Protein AF-A0A7S0D5L1-F1 (afdb_monomer_lite)

InterPro domains:
  IPR001173 Glycosyltransferase 2-like [PF00535] (38-100)
  IPR029044 Nucleotide-diphospho-sugar transferases [G3DSA:3.90.550.10] (20-102)
  IPR029044 Nucleotide-diphospho-sugar transferases [SSF53448] (35-102)

Secondary structure (DSSP, 8-state):
-----------SSSHHHHHHHHHHHHHHTTT----SEEEEEEESS-HHHHHHHHHHHHT--SS-GGGEEEEEEE-S-SSTHHHHHHHHHHHHHHTT-EEEETT----

Radius of gyration: 21.14 Å; chains: 1; bounding box: 62×20×45 Å

Organism: NCBI:txid1561963

Foldseek 3Di:
DDDDDDDDDDDDDPVVVVVVVVVVVVVVCVVDVAQLEEAEAEDAQCVVCLVVVLVVLLPDPPDQQLNYEYEYEDPPHPDCNVVVVVVCVVVSVVSNHHYHYVPDDPD

pLDDT: mean 78.58, std 23.85, range [32.75, 98.44]

Sequence (107 aa):
MADLRVCIASAGAISILLGACFRIVERHRRIYREPVVSVIIPAHNALPWIHQALESVLQQRGIDKSDIEVSIYNDLSSDATEAAIKDWIPKLRASGISVVTSGSSKD

Structure (mmCIF, N/CA/C/O backbone):
data_AF-A0A7S0D5L1-F1
#
_entry.id   AF-A0A7S0D5L1-F1
#
loop_
_atom_site.group_PDB
_atom_site.id
_atom_site.type_symbol
_atom_site.label_atom_id
_atom_site.label_alt_id
_atom_site.label_comp_id
_atom_site.label_asym_id
_atom_site.label_entity_id
_atom_site.label_seq_id
_atom_site.pdbx_PDB_ins_code
_atom_site.Cartn_x
_atom_site.Cartn_y
_atom_site.Cartn_z
_atom_site.occupancy
_atom_site.B_iso_or_equiv
_atom_site.auth_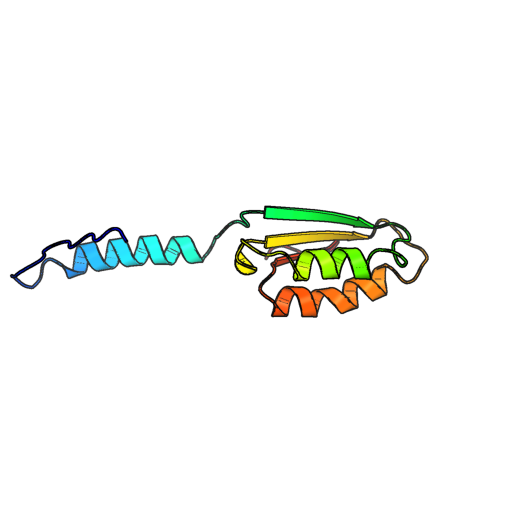seq_id
_atom_site.auth_comp_id
_atom_site.auth_asym_id
_atom_site.auth_atom_id
_atom_site.pdbx_PDB_model_num
ATOM 1 N N . MET A 1 1 ? -19.736 5.132 32.229 1.00 44.72 1 MET A N 1
ATOM 2 C CA . MET A 1 1 ? -20.789 5.414 33.223 1.00 44.72 1 MET A CA 1
ATOM 3 C C . MET A 1 1 ? -21.267 6.842 33.012 1.00 44.72 1 MET A C 1
ATOM 5 O O . MET A 1 1 ? -20.654 7.763 33.523 1.00 44.72 1 MET A O 1
ATOM 9 N N . ALA A 1 2 ? -22.292 7.014 32.184 1.00 34.59 2 ALA A N 1
ATOM 10 C CA . ALA A 1 2 ? -23.172 8.177 32.198 1.00 34.59 2 ALA A CA 1
ATOM 11 C C . ALA A 1 2 ? -24.504 7.689 31.627 1.00 34.59 2 ALA A C 1
ATOM 13 O O . ALA A 1 2 ? -24.632 7.377 30.447 1.00 34.59 2 ALA A O 1
ATOM 14 N N . ASP A 1 3 ? -25.407 7.475 32.567 1.00 49.00 3 ASP A N 1
ATOM 15 C CA . ASP A 1 3 ? -26.792 7.071 32.430 1.00 49.00 3 ASP A CA 1
ATOM 16 C C . ASP A 1 3 ? -27.560 8.230 31.772 1.00 49.00 3 ASP A C 1
ATOM 18 O O . ASP A 1 3 ? -27.506 9.356 32.267 1.00 49.00 3 ASP A O 1
ATOM 22 N N . LEU A 1 4 ? -28.248 7.985 30.654 1.00 32.75 4 LEU A N 1
ATOM 23 C CA . LEU A 1 4 ? -29.247 8.919 30.132 1.00 32.75 4 LEU A CA 1
ATOM 24 C C . LEU A 1 4 ? -30.548 8.160 29.883 1.00 32.75 4 LEU A C 1
ATOM 26 O O . LEU A 1 4 ? -30.928 7.830 28.761 1.00 32.75 4 LEU A O 1
ATOM 30 N N . ARG A 1 5 ? -31.229 7.867 30.991 1.00 40.50 5 ARG A N 1
ATOM 31 C CA . ARG A 1 5 ? -32.653 7.538 31.025 1.00 40.50 5 ARG A CA 1
ATOM 32 C C . ARG A 1 5 ? -33.449 8.680 30.397 1.00 40.50 5 ARG A C 1
ATOM 34 O O . ARG A 1 5 ? -33.719 9.686 31.045 1.00 40.50 5 ARG A O 1
ATOM 41 N N . VAL A 1 6 ? -33.864 8.500 29.148 1.00 38.25 6 VAL A N 1
ATOM 42 C CA . VAL A 1 6 ? -34.989 9.244 28.580 1.00 38.25 6 VAL A CA 1
ATOM 43 C C . VAL A 1 6 ? -36.251 8.445 28.892 1.00 38.25 6 VAL A C 1
ATOM 45 O O . VAL A 1 6 ? -36.511 7.391 28.317 1.00 38.25 6 VAL A O 1
ATOM 48 N N . CYS A 1 7 ? -37.007 8.942 29.869 1.00 36.31 7 CYS A N 1
ATOM 49 C CA . CYS A 1 7 ? -38.366 8.513 30.158 1.00 36.31 7 CYS A CA 1
ATOM 50 C C . CYS A 1 7 ? -39.255 8.782 28.940 1.00 36.31 7 CYS A C 1
ATOM 52 O O . CYS A 1 7 ? -39.445 9.940 28.576 1.00 36.31 7 CYS A O 1
ATOM 54 N N . ILE A 1 8 ? -39.860 7.748 28.356 1.00 41.56 8 ILE A N 1
ATOM 55 C CA . ILE A 1 8 ? -41.047 7.931 27.513 1.00 41.56 8 ILE A CA 1
ATOM 56 C C . ILE A 1 8 ? -42.060 6.849 27.877 1.00 41.56 8 ILE A C 1
ATOM 58 O O . ILE A 1 8 ? -42.041 5.733 27.361 1.00 41.56 8 ILE A O 1
ATOM 62 N N . ALA A 1 9 ? -42.919 7.184 28.835 1.00 34.44 9 ALA A N 1
ATOM 63 C CA . ALA A 1 9 ? -44.138 6.449 29.109 1.00 34.44 9 ALA A CA 1
ATOM 64 C C . ALA A 1 9 ? -45.281 7.030 28.260 1.00 34.44 9 ALA A C 1
ATOM 66 O O . ALA A 1 9 ? -45.500 8.238 28.252 1.00 34.44 9 ALA A O 1
ATOM 67 N N . SER A 1 10 ? -46.061 6.124 27.668 1.00 44.28 10 SER A N 1
ATOM 68 C CA . SER A 1 10 ? -47.470 6.255 27.262 1.00 44.28 10 SER A CA 1
ATOM 69 C C . SER A 1 10 ? -47.885 7.072 26.021 1.00 44.28 10 SER A C 1
ATOM 71 O O . SER A 1 10 ? -47.372 8.141 25.717 1.00 44.28 10 SER A O 1
ATOM 73 N N . ALA A 1 11 ? -48.934 6.513 25.400 1.00 39.09 11 ALA A N 1
ATOM 74 C CA . ALA A 1 11 ? -49.817 6.986 24.332 1.00 39.09 11 ALA A CA 1
ATOM 75 C C . ALA A 1 11 ? -49.314 6.795 22.889 1.00 39.09 11 ALA A C 1
ATOM 77 O O . ALA A 1 11 ? -48.448 7.492 22.367 1.00 39.09 11 ALA A O 1
ATOM 78 N N . GLY A 1 12 ? -49.902 5.778 22.255 1.00 49.56 12 GLY A N 1
ATOM 79 C CA . GLY A 1 12 ? -49.620 5.339 20.901 1.00 49.56 12 GLY A CA 1
ATOM 80 C C . GLY A 1 12 ? -49.989 6.350 19.814 1.00 49.56 12 GLY A C 1
ATOM 81 O O . GLY A 1 12 ? -50.725 7.307 20.022 1.00 49.56 12 GLY A O 1
ATOM 82 N N . ALA A 1 13 ? -49.463 6.054 18.626 1.00 45.25 13 ALA A N 1
ATOM 83 C CA . ALA A 1 13 ? -49.706 6.668 17.318 1.00 45.25 13 ALA A CA 1
ATOM 84 C C . ALA A 1 13 ? -48.862 7.890 16.890 1.00 45.25 13 ALA A C 1
ATOM 86 O O . ALA A 1 13 ? -48.664 8.037 15.688 1.00 45.25 13 ALA A O 1
ATOM 87 N N . ILE A 1 14 ? -48.248 8.688 17.778 1.00 41.47 14 ILE A N 1
ATOM 88 C CA . ILE A 1 14 ? -47.423 9.856 17.346 1.00 41.47 14 ILE A CA 1
ATOM 89 C C . ILE A 1 14 ? -45.900 9.578 17.351 1.00 41.47 14 ILE A C 1
ATOM 91 O O . ILE A 1 14 ? -45.103 10.365 16.851 1.00 41.47 14 ILE A O 1
ATOM 95 N N . SER A 1 15 ? -45.455 8.409 17.821 1.00 44.97 15 SER A N 1
ATOM 96 C CA . SER A 1 15 ? -44.017 8.070 17.878 1.00 44.97 15 SER A CA 1
ATOM 97 C C . SER A 1 15 ? -43.424 7.585 16.537 1.00 44.97 15 SER A C 1
ATOM 99 O O . SER A 1 15 ? -42.210 7.613 16.335 1.00 44.97 15 SER A O 1
ATOM 101 N N . ILE A 1 16 ? -44.258 7.185 15.570 1.00 49.84 16 ILE A N 1
ATOM 102 C CA . ILE A 1 16 ? -43.777 6.546 14.329 1.00 49.84 16 ILE A CA 1
ATOM 103 C C . ILE A 1 16 ? -43.251 7.578 13.312 1.00 49.84 16 ILE A C 1
ATOM 105 O O . ILE A 1 16 ? -42.289 7.294 12.601 1.00 49.84 16 ILE A O 1
ATOM 109 N N . LEU A 1 17 ? -43.804 8.798 13.278 1.00 49.19 17 LEU A N 1
ATOM 110 C CA . LEU A 1 17 ? -43.411 9.833 12.306 1.00 49.19 17 LEU A CA 1
ATOM 111 C C . LEU A 1 17 ? -42.090 10.542 12.661 1.00 49.19 17 LEU A C 1
ATOM 113 O O . LEU A 1 17 ? -41.288 10.800 11.763 1.00 49.19 17 LEU A O 1
ATOM 117 N N . LEU A 1 18 ? -41.788 10.760 13.948 1.00 49.59 18 LEU A N 1
ATOM 118 C CA . LEU A 1 18 ? -40.449 11.206 14.372 1.00 49.59 18 LEU A CA 1
ATOM 119 C C . LEU A 1 18 ? -39.427 10.061 14.377 1.00 49.59 18 LEU A C 1
ATOM 121 O O . LEU A 1 18 ? -38.269 10.284 14.031 1.00 49.59 18 LEU A O 1
ATOM 125 N N . GLY A 1 19 ? -39.844 8.833 14.704 1.00 47.09 19 GLY A N 1
ATOM 126 C CA . GLY A 1 19 ? -38.968 7.661 14.673 1.00 47.09 19 GLY A CA 1
ATOM 127 C C . GLY A 1 19 ? -38.505 7.299 13.262 1.00 47.09 19 GLY A C 1
ATOM 128 O O . GLY A 1 19 ? -37.353 6.915 13.082 1.00 47.09 19 GLY A O 1
ATOM 129 N N . ALA A 1 20 ? -39.361 7.459 12.247 1.00 50.66 20 ALA A N 1
ATOM 130 C CA . ALA A 1 20 ? -38.985 7.265 10.850 1.00 50.66 20 ALA A CA 1
ATOM 131 C C . ALA A 1 20 ? -38.047 8.371 10.351 1.00 50.66 20 ALA A C 1
ATOM 133 O O . ALA A 1 20 ? -37.042 8.052 9.730 1.00 50.66 20 ALA A O 1
ATOM 134 N N . CYS A 1 21 ? -38.310 9.643 10.669 1.00 46.12 21 CYS A N 1
ATOM 135 C CA . CYS A 1 21 ? -37.433 10.750 10.273 1.00 46.12 21 CYS A CA 1
ATOM 136 C C . CYS A 1 21 ? -36.049 10.657 10.949 1.00 46.12 21 CYS A C 1
ATOM 138 O O . CYS A 1 21 ? -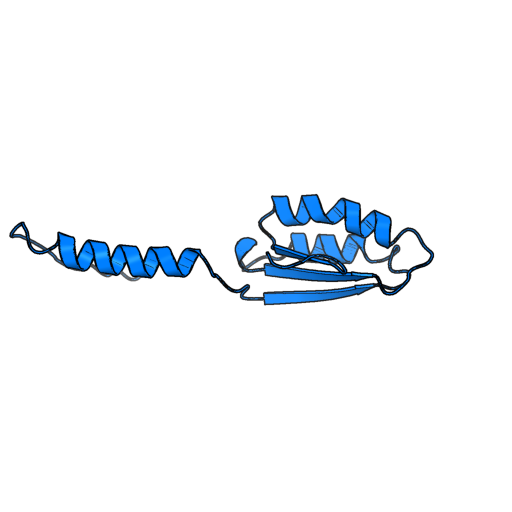35.027 10.748 10.273 1.00 46.12 21 CYS A O 1
ATOM 140 N N . PHE A 1 22 ? -35.996 10.343 12.251 1.00 50.44 22 PHE A N 1
ATOM 141 C CA . PHE A 1 22 ? -34.740 10.101 12.972 1.00 50.44 22 PHE A CA 1
ATOM 142 C C . PHE A 1 22 ? -33.985 8.879 12.420 1.00 50.44 22 PHE A C 1
ATOM 144 O O . PHE A 1 22 ? -32.796 8.968 12.115 1.00 50.44 22 PHE A O 1
ATOM 151 N N . ARG A 1 23 ? -34.692 7.768 12.157 1.00 50.47 23 ARG A N 1
ATOM 152 C CA . ARG A 1 23 ? -34.110 6.582 11.500 1.00 50.47 23 ARG A CA 1
ATOM 153 C C . ARG A 1 23 ? -33.652 6.853 10.070 1.00 50.47 23 ARG A C 1
ATOM 155 O O . ARG A 1 23 ? -32.724 6.192 9.624 1.00 50.47 23 ARG A O 1
ATOM 162 N N . ILE A 1 24 ? -34.278 7.768 9.332 1.00 51.69 24 ILE A N 1
ATOM 163 C CA . ILE A 1 24 ? -33.875 8.140 7.967 1.00 51.69 24 ILE A CA 1
ATOM 164 C C . ILE A 1 24 ? -32.602 8.997 7.999 1.00 51.69 24 ILE A C 1
ATOM 166 O O . ILE A 1 24 ? -31.698 8.757 7.200 1.00 51.69 24 ILE A O 1
ATOM 170 N N . VAL A 1 25 ? -32.470 9.917 8.960 1.00 52.09 25 VAL A N 1
ATOM 171 C CA . VAL A 1 25 ? -31.262 10.746 9.121 1.00 52.09 25 VAL A CA 1
ATOM 172 C C . VAL A 1 25 ? -30.059 9.919 9.614 1.00 52.09 25 VAL A C 1
ATOM 174 O O . VAL A 1 25 ? -28.965 10.057 9.068 1.00 52.09 25 VAL A O 1
ATOM 177 N N . GLU A 1 26 ? -30.239 8.978 10.550 1.00 48.50 26 GLU A N 1
ATOM 178 C CA . GLU A 1 26 ? -29.178 8.026 10.942 1.00 48.50 26 GLU A CA 1
ATOM 179 C C . GLU A 1 26 ? -28.817 7.036 9.823 1.00 48.50 26 GLU A C 1
ATOM 181 O O . GLU A 1 26 ? -27.653 6.656 9.671 1.00 48.50 26 GLU A O 1
ATOM 186 N N . ARG A 1 27 ? -29.791 6.641 8.992 1.00 46.72 27 ARG A N 1
ATOM 187 C CA . ARG A 1 27 ? -29.562 5.763 7.835 1.00 46.72 27 ARG A CA 1
ATOM 188 C C . ARG A 1 27 ? -28.795 6.468 6.715 1.00 46.72 27 ARG A C 1
ATOM 190 O O . ARG A 1 27 ? -28.003 5.805 6.056 1.00 46.72 27 ARG A O 1
ATOM 197 N N . HIS A 1 28 ? -28.945 7.784 6.549 1.00 45.38 28 HIS A N 1
ATOM 198 C CA . HIS A 1 28 ? -28.162 8.571 5.586 1.00 45.38 28 HIS A CA 1
ATOM 199 C C . HIS A 1 28 ? -26.729 8.864 6.046 1.00 45.38 28 HIS A C 1
ATOM 201 O O . HIS A 1 28 ? -25.828 8.919 5.210 1.00 45.38 28 HIS A O 1
ATOM 207 N N . ARG A 1 29 ? -26.471 8.951 7.358 1.00 48.41 29 ARG A N 1
ATOM 208 C CA . ARG A 1 29 ? -25.101 9.087 7.890 1.00 48.41 29 ARG A CA 1
ATOM 209 C C . ARG A 1 29 ? -24.225 7.841 7.686 1.00 48.41 29 ARG A C 1
ATOM 211 O O . ARG A 1 29 ? -23.015 7.917 7.858 1.00 48.41 29 ARG A O 1
ATOM 218 N N . ARG A 1 30 ? -24.823 6.704 7.309 1.00 47.53 30 ARG A N 1
ATOM 219 C CA . ARG A 1 30 ? -24.119 5.454 6.976 1.00 47.53 30 ARG A CA 1
ATOM 220 C C . ARG A 1 30 ? -23.663 5.344 5.518 1.0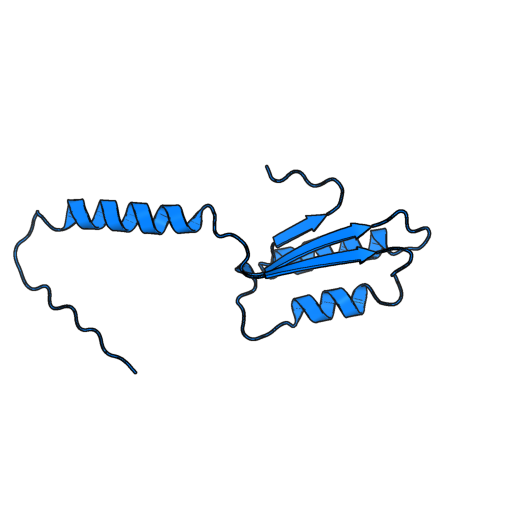0 47.53 30 ARG A C 1
ATOM 222 O O . ARG A 1 30 ? -22.862 4.463 5.240 1.00 47.53 30 ARG A O 1
ATOM 229 N N . ILE A 1 31 ? -24.168 6.179 4.604 1.00 55.84 31 ILE A N 1
ATOM 230 C CA . ILE A 1 31 ? -23.923 6.015 3.154 1.00 55.84 31 ILE A CA 1
ATOM 231 C C . ILE A 1 31 ? -22.737 6.870 2.671 1.00 55.84 31 ILE A C 1
ATOM 233 O O . ILE A 1 31 ? -22.084 6.510 1.702 1.00 55.84 31 ILE A O 1
ATOM 237 N N . TYR A 1 32 ? -22.385 7.933 3.400 1.00 58.47 32 TYR A N 1
ATOM 238 C CA . TYR A 1 32 ? -21.166 8.720 3.180 1.00 58.47 32 TYR A CA 1
ATOM 239 C C . TYR A 1 32 ? -20.478 8.973 4.520 1.00 58.47 32 TYR A C 1
ATOM 241 O O . TYR A 1 32 ? -20.523 10.078 5.062 1.00 58.47 32 TYR A O 1
ATOM 249 N N . ARG A 1 33 ? -19.902 7.926 5.117 1.00 71.75 33 ARG A N 1
ATOM 250 C CA . ARG A 1 33 ? -18.993 8.127 6.246 1.00 71.75 33 ARG A CA 1
ATOM 251 C C . ARG A 1 33 ? -17.620 8.422 5.654 1.00 71.75 33 ARG A C 1
ATOM 253 O O . ARG A 1 33 ? -16.959 7.515 5.159 1.00 71.75 33 ARG A O 1
ATOM 260 N N . GLU A 1 34 ? -17.252 9.700 5.616 1.00 82.69 34 GLU A N 1
ATOM 261 C CA . GLU A 1 34 ? -15.895 10.096 5.240 1.00 82.69 34 GLU A CA 1
ATOM 262 C C . GLU A 1 34 ? -14.888 9.442 6.195 1.00 82.69 34 GLU A C 1
ATOM 264 O O . GLU A 1 34 ? -15.179 9.328 7.394 1.00 82.69 34 GLU A O 1
ATOM 269 N N . PRO A 1 35 ? -13.724 8.999 5.688 1.00 89.25 35 PRO A N 1
ATOM 270 C CA . PRO A 1 35 ? -12.682 8.479 6.552 1.00 89.25 35 PRO A CA 1
ATOM 271 C C . PRO A 1 35 ? -12.261 9.575 7.530 1.00 89.25 35 PRO A C 1
ATOM 273 O O . PRO A 1 3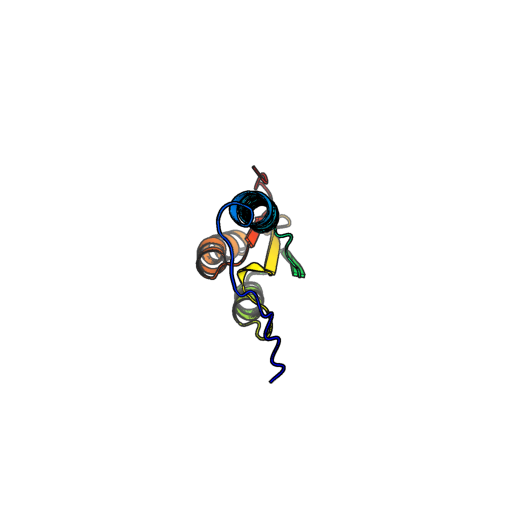5 ? -12.030 10.720 7.145 1.00 89.25 35 PRO A O 1
ATOM 276 N N . VAL A 1 36 ? -12.140 9.218 8.805 1.00 95.19 36 VAL A N 1
ATOM 277 C CA . VAL A 1 36 ? -11.645 10.141 9.834 1.00 95.19 36 VAL A CA 1
ATOM 278 C C . VAL A 1 36 ? -10.157 10.413 9.611 1.00 95.19 36 VAL A C 1
ATOM 280 O O . VAL A 1 36 ? -9.675 11.510 9.888 1.00 95.19 36 VAL A O 1
ATOM 283 N N . VAL A 1 37 ? -9.430 9.417 9.097 1.00 95.94 37 VAL A N 1
ATOM 284 C CA . VAL A 1 37 ? -8.002 9.506 8.787 1.00 95.94 37 VAL A CA 1
ATOM 285 C C . VAL A 1 37 ? -7.743 8.944 7.392 1.00 95.94 37 VAL A C 1
ATOM 287 O O . VAL A 1 37 ? -8.142 7.821 7.090 1.00 95.94 37 VAL A O 1
ATOM 290 N N . SER A 1 38 ? -7.017 9.697 6.562 1.00 96.00 38 SER A N 1
ATOM 291 C CA . SER A 1 38 ? -6.476 9.206 5.290 1.00 96.00 38 SER A CA 1
ATOM 292 C C . SER A 1 38 ? -4.950 9.142 5.364 1.00 96.00 38 SER A C 1
ATOM 294 O O . SER A 1 38 ? -4.294 10.109 5.756 1.00 96.00 38 SER A O 1
ATOM 296 N N . VAL A 1 39 ? -4.384 7.985 5.021 1.00 97.19 39 VAL A N 1
ATOM 297 C CA . VAL A 1 39 ? -2.940 7.730 4.969 1.00 97.19 39 VAL A CA 1
ATOM 298 C C . VAL A 1 39 ? -2.511 7.707 3.509 1.00 97.19 39 VAL A C 1
ATOM 300 O O . VAL A 1 39 ? -2.920 6.829 2.751 1.00 97.19 39 VAL A O 1
ATOM 303 N N . ILE A 1 40 ? -1.671 8.659 3.109 1.00 96.88 40 ILE A N 1
ATOM 304 C CA . ILE A 1 40 ? -1.166 8.758 1.736 1.00 96.88 40 ILE A CA 1
ATOM 305 C C . ILE A 1 40 ? 0.228 8.132 1.672 1.00 96.88 40 ILE A C 1
ATOM 307 O O . ILE A 1 40 ? 1.122 8.528 2.417 1.00 96.88 40 ILE A O 1
ATOM 311 N N . ILE A 1 41 ? 0.413 7.162 0.775 1.00 96.88 41 ILE A N 1
ATOM 312 C CA . ILE A 1 41 ? 1.663 6.419 0.586 1.00 96.88 41 ILE A CA 1
ATOM 313 C C . ILE A 1 41 ? 2.133 6.597 -0.866 1.00 96.88 41 ILE A C 1
ATOM 315 O O . ILE A 1 41 ? 1.711 5.839 -1.744 1.00 96.88 41 ILE A O 1
ATOM 319 N N . PRO A 1 42 ? 2.993 7.590 -1.150 1.00 96.38 42 PRO A N 1
ATOM 320 C CA . PRO A 1 42 ? 3.742 7.627 -2.400 1.00 96.38 42 PRO A CA 1
ATOM 321 C C . PRO A 1 42 ? 4.836 6.551 -2.368 1.00 96.38 42 PRO A C 1
ATOM 323 O O . PRO A 1 42 ? 5.531 6.395 -1.362 1.00 96.38 42 PRO A O 1
ATOM 326 N N . ALA A 1 43 ? 4.993 5.798 -3.454 1.00 96.25 43 ALA A N 1
ATOM 327 C CA . ALA A 1 43 ? 5.936 4.688 -3.520 1.00 96.25 43 ALA A CA 1
ATOM 328 C C . ALA A 1 43 ? 6.713 4.690 -4.843 1.00 96.25 43 ALA A C 1
ATOM 330 O O . ALA A 1 43 ? 6.121 4.520 -5.903 1.00 96.25 43 ALA A O 1
ATOM 331 N N . HIS A 1 44 ? 8.038 4.821 -4.764 1.00 96.81 44 HIS A N 1
ATOM 332 C CA . HIS A 1 44 ? 8.971 4.586 -5.868 1.00 96.81 44 HIS A CA 1
ATOM 333 C C . HIS A 1 44 ? 10.070 3.646 -5.372 1.00 96.81 44 HIS A C 1
ATOM 335 O O . HIS A 1 44 ? 10.781 3.989 -4.428 1.00 96.81 44 HIS A O 1
ATOM 341 N N . ASN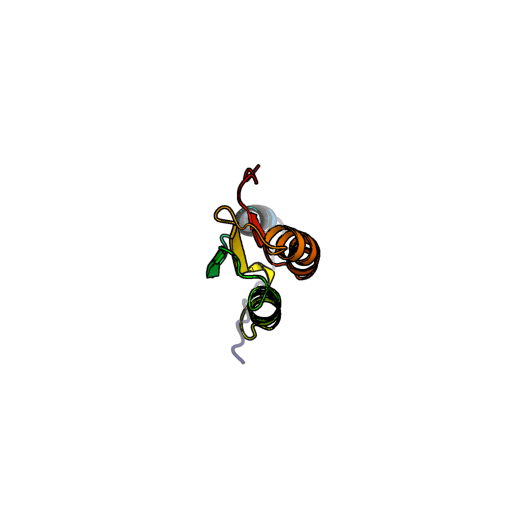 A 1 45 ? 10.204 2.470 -5.985 1.00 97.94 45 ASN A N 1
ATOM 342 C CA . ASN A 1 45 ? 11.131 1.409 -5.574 1.00 97.94 45 ASN A CA 1
ATOM 343 C C . ASN A 1 45 ? 11.104 1.134 -4.060 1.00 97.94 45 ASN A C 1
ATOM 345 O O . ASN A 1 45 ? 12.127 1.077 -3.374 1.00 97.94 45 ASN A O 1
ATOM 349 N N . ALA A 1 46 ? 9.888 1.044 -3.522 1.00 97.75 46 ALA A N 1
ATOM 350 C CA . ALA A 1 46 ? 9.622 0.961 -2.096 1.00 97.75 46 ALA A CA 1
ATOM 351 C C . ALA A 1 46 ? 9.554 -0.479 -1.570 1.00 97.75 46 ALA A C 1
ATOM 353 O O . ALA A 1 46 ? 9.185 -0.676 -0.411 1.00 97.75 46 ALA A O 1
ATOM 354 N N . LEU A 1 47 ? 9.901 -1.487 -2.376 1.00 98.12 47 LEU A N 1
ATOM 355 C CA . LEU A 1 47 ? 9.806 -2.900 -2.011 1.00 98.12 47 LEU A CA 1
ATOM 356 C C . LEU A 1 47 ? 10.406 -3.237 -0.626 1.00 98.12 47 LEU A C 1
ATOM 358 O O . LEU A 1 47 ? 9.754 -3.979 0.114 1.00 98.12 47 LEU A O 1
ATOM 362 N N . PRO A 1 48 ? 11.561 -2.671 -0.202 1.00 98.12 48 PRO A N 1
ATOM 363 C CA . PRO A 1 48 ? 12.125 -2.952 1.121 1.00 98.12 48 PRO A CA 1
ATOM 364 C C . PRO A 1 48 ? 11.252 -2.492 2.298 1.00 98.12 48 PRO A C 1
ATOM 366 O O . PRO A 1 48 ? 11.375 -3.030 3.395 1.00 98.12 48 PRO A O 1
ATOM 369 N N . TRP A 1 49 ? 10.377 -1.503 2.090 1.00 97.94 49 TRP A N 1
ATOM 370 C CA . TRP A 1 49 ? 9.612 -0.855 3.162 1.00 97.94 49 TRP A CA 1
ATOM 371 C C . TRP A 1 49 ? 8.106 -1.048 3.039 1.00 97.94 49 TRP A C 1
ATOM 373 O O . TRP A 1 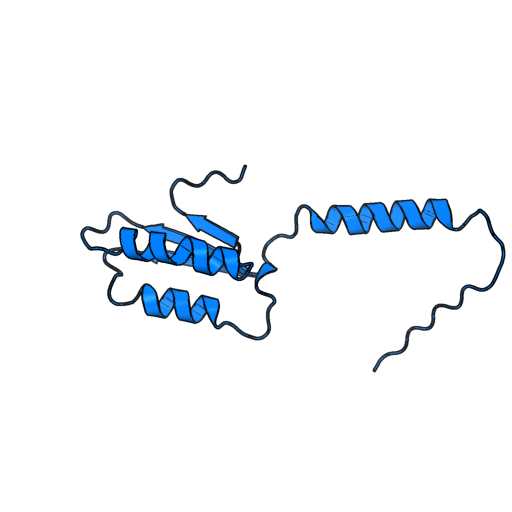49 ? 7.406 -0.995 4.048 1.00 97.94 49 TRP A O 1
ATOM 383 N N . ILE A 1 50 ? 7.589 -1.288 1.831 1.00 98.00 50 ILE A N 1
ATOM 384 C CA . ILE A 1 50 ? 6.149 -1.259 1.558 1.00 98.00 50 ILE A CA 1
ATOM 385 C C . ILE A 1 50 ? 5.384 -2.298 2.386 1.00 98.00 50 ILE A C 1
ATOM 387 O O . ILE A 1 50 ? 4.315 -1.998 2.910 1.00 98.00 50 ILE A O 1
ATOM 391 N N . HIS A 1 51 ? 5.962 -3.482 2.606 1.00 98.31 51 HIS A N 1
ATOM 392 C CA . HIS A 1 51 ? 5.362 -4.503 3.468 1.00 98.31 51 HIS A CA 1
ATOM 393 C C . HIS A 1 51 ? 5.245 -4.034 4.921 1.00 98.31 51 HIS A C 1
ATOM 395 O O . HIS A 1 51 ? 4.176 -4.142 5.515 1.00 98.31 51 HIS A O 1
ATOM 401 N N . GLN A 1 52 ? 6.319 -3.476 5.484 1.00 98.44 52 GLN A N 1
ATOM 402 C CA . GLN A 1 52 ? 6.321 -2.979 6.860 1.00 98.44 52 GLN A CA 1
ATOM 403 C C . GLN A 1 52 ? 5.395 -1.768 7.024 1.00 98.44 52 GLN A C 1
ATOM 405 O O . GLN A 1 52 ? 4.702 -1.651 8.034 1.00 98.44 52 GLN A O 1
ATOM 410 N N . ALA A 1 53 ? 5.364 -0.875 6.034 1.00 98.06 53 ALA A N 1
ATOM 411 C CA . ALA A 1 53 ? 4.503 0.300 6.045 1.00 98.06 53 ALA A CA 1
ATOM 412 C C . ALA A 1 53 ? 3.018 -0.095 6.053 1.00 98.06 53 ALA A C 1
ATOM 414 O O . ALA A 1 53 ? 2.257 0.387 6.891 1.00 98.06 53 ALA A O 1
ATOM 415 N N . LEU A 1 54 ? 2.609 -1.011 5.171 1.00 98.12 54 LEU A N 1
ATOM 416 C CA . LEU A 1 54 ? 1.217 -1.458 5.078 1.00 98.12 54 LEU A CA 1
ATOM 417 C C . LEU A 1 54 ? 0.800 -2.317 6.279 1.00 98.12 54 LEU A C 1
ATOM 419 O O . LEU A 1 54 ? -0.309 -2.147 6.785 1.00 98.12 54 LEU A O 1
ATOM 423 N N . GLU A 1 55 ? 1.698 -3.156 6.803 1.00 98.38 55 GLU A N 1
ATOM 424 C CA . GLU A 1 55 ? 1.465 -3.884 8.056 1.00 98.38 55 GLU A CA 1
ATOM 425 C C . GLU A 1 55 ? 1.276 -2.914 9.234 1.00 98.38 55 GLU A C 1
ATOM 427 O O . GLU A 1 55 ? 0.357 -3.078 10.034 1.00 98.38 55 GLU A O 1
ATOM 432 N N . SER A 1 56 ? 2.078 -1.847 9.314 1.00 97.81 56 SER A N 1
ATOM 433 C CA . SER A 1 56 ? 1.924 -0.812 10.345 1.00 97.81 56 SER A CA 1
ATOM 434 C C . SER A 1 56 ? 0.542 -0.152 10.291 1.00 97.81 56 SER A C 1
ATOM 436 O O . SER A 1 56 ? -0.099 0.039 11.329 1.00 97.81 56 SER A O 1
ATOM 438 N N . VAL A 1 57 ? 0.027 0.141 9.092 1.00 97.25 57 VAL A N 1
ATOM 439 C CA . VAL A 1 57 ? -1.335 0.675 8.922 1.00 97.25 57 VAL A CA 1
ATOM 440 C C . VAL A 1 57 ? -2.395 -0.345 9.362 1.00 97.25 57 VAL A C 1
ATOM 442 O O . VAL A 1 57 ? -3.332 -0.020 10.105 1.00 97.25 57 VAL A O 1
ATOM 445 N N . LEU A 1 58 ? -2.226 -1.611 8.979 1.00 97.25 58 LEU A N 1
ATOM 446 C CA . LEU A 1 58 ? -3.121 -2.692 9.384 1.00 97.25 58 LEU A CA 1
ATOM 447 C C . LEU A 1 58 ? -3.134 -2.898 10.908 1.00 97.25 58 LEU A C 1
ATOM 449 O O . LEU A 1 58 ? -4.177 -3.217 11.477 1.00 97.25 58 LEU A O 1
ATOM 453 N N . GLN A 1 59 ? -2.030 -2.631 11.601 1.00 97.19 59 GLN A N 1
ATOM 454 C CA . GLN A 1 59 ? -1.905 -2.802 13.051 1.00 97.19 59 GLN A CA 1
ATOM 455 C C . GLN A 1 59 ? -2.307 -1.575 13.889 1.00 97.19 59 GLN A C 1
ATOM 457 O O . GLN A 1 59 ? -2.253 -1.643 15.119 1.00 97.19 59 GLN A O 1
ATOM 462 N N . GLN A 1 60 ? -2.748 -0.470 13.270 1.00 96.25 60 GLN A N 1
ATOM 463 C CA . GLN A 1 60 ? -3.192 0.723 14.011 1.00 96.25 60 GLN A CA 1
ATOM 464 C C . GLN A 1 60 ? -4.289 0.393 15.034 1.00 96.25 60 GLN A C 1
ATOM 466 O O . GLN A 1 60 ? -5.240 -0.331 14.720 1.00 96.25 60 GLN A O 1
ATOM 471 N N . ARG A 1 61 ? -4.158 0.948 16.245 1.00 94.19 61 ARG A N 1
ATOM 472 C CA . ARG A 1 61 ? -5.071 0.762 17.387 1.00 94.19 61 ARG A CA 1
ATOM 473 C C . ARG A 1 61 ? -5.714 2.095 17.779 1.00 94.19 61 ARG A C 1
ATOM 475 O O . ARG A 1 61 ? -5.139 3.147 17.531 1.00 94.19 61 ARG A O 1
ATOM 482 N N . GLY A 1 62 ? -6.875 2.044 18.435 1.00 92.62 62 GLY A N 1
ATOM 483 C CA . GLY A 1 62 ? -7.570 3.240 18.942 1.00 92.62 62 GLY A CA 1
ATOM 484 C C . GLY A 1 62 ? -8.462 3.957 17.921 1.00 92.62 62 GLY A C 1
ATOM 485 O O . GLY A 1 62 ? -9.051 4.981 18.248 1.00 92.62 62 GLY A O 1
ATOM 486 N N . ILE A 1 63 ? -8.590 3.403 16.716 1.00 92.44 63 ILE A N 1
ATOM 487 C CA . ILE A 1 63 ? -9.485 3.853 15.649 1.00 92.44 63 ILE A CA 1
ATOM 488 C C . ILE A 1 63 ? -10.101 2.618 14.977 1.00 92.44 63 ILE A C 1
ATOM 490 O O . ILE A 1 63 ? -9.444 1.577 14.870 1.00 92.44 63 ILE A O 1
ATOM 494 N N . ASP A 1 64 ? -11.367 2.710 14.573 1.00 94.69 64 ASP A N 1
ATOM 495 C CA . ASP A 1 64 ? -12.030 1.657 13.802 1.00 94.69 64 ASP A CA 1
ATOM 496 C C . ASP A 1 64 ? -11.416 1.587 12.396 1.00 94.69 64 ASP A C 1
ATOM 498 O O . ASP A 1 64 ? -11.105 2.612 11.791 1.00 94.69 64 ASP A O 1
ATOM 502 N N . LYS A 1 65 ? -11.232 0.383 11.850 1.00 94.69 65 LYS A N 1
ATOM 503 C CA . LYS A 1 65 ? -10.660 0.210 10.506 1.00 94.69 65 LYS A CA 1
ATOM 504 C C . LYS A 1 65 ? -11.518 0.844 9.417 1.00 94.69 65 LYS A C 1
ATOM 506 O O . LYS A 1 65 ? -10.963 1.350 8.448 1.00 94.69 65 LYS A O 1
ATOM 511 N N . SER A 1 66 ? -12.833 0.881 9.624 1.00 92.81 66 SER A N 1
ATOM 512 C CA . SER A 1 66 ? -13.781 1.556 8.730 1.00 92.81 66 SER A CA 1
ATOM 513 C C . SER A 1 66 ? -13.616 3.077 8.675 1.00 92.81 66 SER A C 1
ATOM 515 O O . SER A 1 66 ? -14.098 3.702 7.735 1.00 92.81 66 SER A O 1
ATOM 517 N N . ASP A 1 67 ? -12.912 3.668 9.644 1.00 95.06 67 ASP A N 1
ATOM 518 C CA . ASP A 1 67 ? -12.628 5.102 9.704 1.00 95.06 67 ASP A CA 1
ATOM 519 C C . ASP A 1 67 ? -11.257 5.459 9.083 1.00 95.06 67 ASP A C 1
ATOM 521 O O . ASP A 1 67 ? -10.862 6.629 9.102 1.00 95.06 67 ASP A O 1
ATOM 525 N N . ILE A 1 68 ? -10.537 4.476 8.518 1.00 96.19 68 ILE A N 1
ATOM 526 C CA . ILE A 1 68 ? -9.241 4.655 7.848 1.00 96.19 68 ILE A CA 1
ATOM 527 C C . ILE A 1 68 ? -9.391 4.482 6.330 1.00 96.19 68 ILE A C 1
ATOM 529 O O . ILE A 1 68 ? -9.912 3.477 5.841 1.00 96.19 68 ILE A O 1
ATOM 533 N N . GLU A 1 69 ? -8.836 5.429 5.577 1.00 96.81 69 GLU A N 1
ATOM 534 C CA . GLU A 1 69 ? -8.551 5.295 4.147 1.00 96.81 69 GLU A CA 1
ATOM 535 C C . GLU A 1 69 ? -7.036 5.229 3.916 1.00 96.81 69 GLU A C 1
ATOM 537 O O . GLU A 1 69 ? -6.264 5.938 4.560 1.00 96.81 69 GLU A O 1
ATOM 542 N N . VAL A 1 70 ? -6.596 4.388 2.983 1.00 97.56 70 VAL A N 1
ATOM 543 C CA . VAL A 1 70 ? -5.205 4.320 2.530 1.00 97.56 70 VAL A CA 1
ATOM 544 C C . VAL A 1 70 ? -5.161 4.613 1.041 1.00 97.56 70 VAL A C 1
ATOM 546 O O . VAL A 1 70 ? -5.727 3.875 0.236 1.00 97.56 70 VAL A O 1
ATOM 549 N N . SER A 1 71 ? -4.463 5.681 0.675 1.00 96.50 71 SER A N 1
ATOM 550 C CA . SER A 1 71 ? -4.256 6.094 -0.709 1.00 96.50 71 SER A CA 1
ATOM 551 C C . SER A 1 71 ? -2.819 5.790 -1.130 1.00 96.50 71 SER A C 1
ATOM 553 O O . SER A 1 71 ? -1.894 6.468 -0.688 1.00 96.50 71 SER A O 1
ATOM 555 N N . ILE A 1 72 ? -2.618 4.766 -1.964 1.00 96.88 72 ILE A N 1
ATOM 556 C CA . ILE A 1 72 ? -1.289 4.289 -2.378 1.00 96.88 72 ILE A CA 1
ATOM 557 C C . ILE A 1 72 ? -1.041 4.653 -3.840 1.00 96.88 72 ILE A C 1
ATOM 559 O O . ILE A 1 72 ? -1.768 4.209 -4.729 1.00 96.88 72 ILE A O 1
ATOM 563 N N . TYR A 1 73 ? 0.020 5.408 -4.104 1.00 95.81 73 TYR A N 1
ATOM 564 C CA . TYR A 1 73 ? 0.377 5.840 -5.454 1.00 95.81 73 TYR A CA 1
ATOM 565 C C . TYR A 1 73 ? 1.765 5.315 -5.817 1.00 95.81 73 TYR A C 1
ATOM 567 O O . TYR A 1 73 ? 2.768 5.774 -5.274 1.00 95.81 73 TYR A O 1
ATOM 575 N N . ASN A 1 74 ? 1.811 4.339 -6.730 1.00 95.06 74 ASN A N 1
ATOM 576 C CA . ASN A 1 74 ? 3.062 3.862 -7.317 1.00 95.06 74 ASN A CA 1
ATOM 577 C C . ASN A 1 74 ? 3.555 4.869 -8.366 1.00 95.06 74 ASN A C 1
ATOM 579 O O . ASN A 1 74 ? 2.907 5.047 -9.397 1.00 95.06 74 ASN A O 1
ATOM 583 N N . ASP A 1 75 ? 4.696 5.497 -8.108 1.00 94.31 75 ASP A N 1
ATOM 584 C CA . ASP A 1 75 ? 5.304 6.535 -8.939 1.00 94.31 75 ASP A CA 1
ATOM 585 C C . ASP A 1 75 ? 6.379 5.940 -9.857 1.00 94.31 75 ASP A C 1
ATOM 587 O O . ASP A 1 75 ? 7.574 6.183 -9.702 1.00 94.31 75 ASP A O 1
ATOM 591 N N . LEU A 1 76 ? 5.943 5.095 -10.797 1.00 94.25 76 LEU A N 1
ATOM 592 C CA . LEU A 1 76 ? 6.798 4.483 -11.826 1.00 94.25 76 LEU A CA 1
ATOM 593 C C . LEU A 1 76 ? 7.979 3.662 -11.268 1.00 94.25 76 LEU A C 1
ATOM 595 O O . LEU A 1 76 ? 9.100 3.748 -11.770 1.00 94.25 76 LEU A O 1
ATOM 599 N N . SER A 1 77 ? 7.726 2.836 -10.247 1.00 96.31 77 SER A N 1
ATOM 600 C CA . SER A 1 77 ? 8.727 1.879 -9.753 1.00 96.31 77 SER A CA 1
ATOM 601 C C . SER A 1 77 ? 9.176 0.903 -10.848 1.00 96.31 77 SER A C 1
ATOM 603 O O . SER A 1 77 ? 8.368 0.448 -11.659 1.00 96.31 77 SER A O 1
ATOM 605 N N . SER A 1 78 ? 10.458 0.541 -10.832 1.00 96.62 78 SER A N 1
ATOM 606 C CA . SER A 1 78 ? 11.063 -0.470 -11.709 1.00 96.62 78 SER A CA 1
ATOM 607 C C . SER A 1 78 ? 11.282 -1.821 -11.018 1.00 96.62 78 SER A C 1
ATOM 609 O O . SER A 1 78 ? 11.665 -2.793 -11.671 1.00 96.62 78 SER A O 1
ATOM 611 N N . ASP A 1 79 ? 11.043 -1.894 -9.708 1.00 97.69 79 ASP A N 1
ATOM 612 C CA . ASP A 1 79 ? 11.105 -3.112 -8.904 1.00 97.69 79 ASP A CA 1
ATOM 613 C C . ASP A 1 79 ? 9.714 -3.757 -8.697 1.00 97.69 79 ASP A C 1
ATOM 615 O O . ASP A 1 79 ? 8.715 -3.391 -9.318 1.00 97.69 79 ASP A O 1
ATOM 619 N N . ALA A 1 80 ? 9.626 -4.738 -7.791 1.00 97.75 80 ALA A N 1
ATOM 620 C CA . ALA A 1 80 ? 8.376 -5.440 -7.494 1.00 97.75 80 ALA A CA 1
ATOM 621 C C . ALA A 1 80 ? 7.402 -4.661 -6.579 1.00 97.75 80 ALA A C 1
ATOM 623 O O . ALA A 1 80 ? 6.449 -5.255 -6.070 1.00 97.75 80 ALA A O 1
ATOM 624 N N . THR A 1 81 ? 7.597 -3.353 -6.359 1.00 97.38 81 THR A N 1
ATOM 625 C CA . THR A 1 81 ? 6.731 -2.532 -5.489 1.00 97.38 81 THR A CA 1
ATOM 626 C C . THR A 1 81 ? 5.264 -2.603 -5.903 1.00 97.38 81 THR A C 1
ATOM 628 O O . THR A 1 81 ? 4.393 -2.775 -5.053 1.00 97.38 81 THR A O 1
ATOM 631 N N . GLU A 1 82 ? 4.965 -2.525 -7.203 1.00 96.06 82 GLU A N 1
ATOM 632 C CA . GLU A 1 82 ? 3.581 -2.576 -7.685 1.00 96.06 82 GLU A CA 1
ATOM 633 C C . GLU A 1 82 ? 2.910 -3.926 -7.392 1.00 96.06 82 GLU A C 1
ATOM 635 O O . GLU A 1 82 ? 1.752 -3.968 -6.974 1.00 96.06 82 GLU A O 1
ATOM 640 N N . ALA A 1 83 ? 3.642 -5.028 -7.578 1.00 96.88 83 ALA A N 1
ATOM 641 C CA . ALA A 1 83 ? 3.153 -6.367 -7.264 1.00 96.88 83 ALA A CA 1
ATOM 642 C C . ALA A 1 83 ? 2.878 -6.506 -5.760 1.00 96.88 83 ALA A C 1
ATOM 644 O O . ALA A 1 83 ? 1.792 -6.933 -5.372 1.00 96.88 83 ALA A O 1
ATOM 645 N N . ALA A 1 84 ? 3.806 -6.037 -4.917 1.00 97.81 84 ALA A N 1
ATOM 646 C CA . ALA A 1 84 ? 3.616 -6.022 -3.473 1.00 97.81 84 ALA A CA 1
ATOM 647 C C . ALA A 1 84 ? 2.364 -5.221 -3.075 1.00 97.81 84 ALA A C 1
ATOM 649 O O . ALA A 1 84 ? 1.546 -5.718 -2.306 1.00 97.81 84 ALA A O 1
ATOM 650 N N . ILE A 1 85 ? 2.161 -4.016 -3.626 1.00 96.75 85 ILE A N 1
ATOM 651 C CA . ILE A 1 85 ? 0.961 -3.203 -3.357 1.00 96.75 85 ILE A CA 1
ATOM 652 C C . ILE A 1 85 ? -0.312 -3.978 -3.722 1.00 96.75 85 ILE A C 1
ATOM 654 O O . ILE A 1 85 ? -1.230 -4.050 -2.902 1.00 96.75 85 ILE A O 1
ATOM 658 N N . LYS A 1 86 ? -0.363 -4.598 -4.910 1.00 96.56 86 LYS A N 1
ATOM 659 C CA . LYS A 1 86 ? -1.522 -5.386 -5.370 1.00 96.56 86 LYS A CA 1
ATOM 660 C C . LYS A 1 86 ? -1.868 -6.530 -4.414 1.00 96.56 86 LYS A C 1
ATOM 662 O O . LYS A 1 86 ? -3.047 -6.720 -4.116 1.00 96.56 86 LYS A O 1
ATOM 667 N N . ASP A 1 87 ? -0.867 -7.213 -3.862 1.00 97.81 87 ASP A N 1
ATOM 668 C CA . ASP A 1 87 ? -1.059 -8.300 -2.891 1.00 97.81 87 ASP A CA 1
ATOM 669 C C . ASP A 1 87 ? -1.625 -7.823 -1.538 1.00 97.81 87 ASP A C 1
ATOM 671 O O . ASP A 1 87 ? -2.235 -8.601 -0.795 1.00 97.81 87 ASP A O 1
ATOM 675 N N . TRP A 1 88 ? -1.435 -6.548 -1.189 1.00 97.94 88 TRP A N 1
ATOM 676 C CA . TRP A 1 88 ? -1.928 -5.964 0.062 1.00 97.94 88 TRP A CA 1
ATOM 677 C C . TRP A 1 88 ? -3.341 -5.391 -0.026 1.00 97.94 88 TRP A C 1
ATOM 679 O O . TRP A 1 88 ? -4.056 -5.424 0.977 1.00 97.94 88 TRP A O 1
ATOM 689 N N . ILE A 1 89 ? -3.772 -4.908 -1.196 1.00 96.94 89 ILE A N 1
ATOM 690 C CA . ILE A 1 89 ? -5.118 -4.342 -1.400 1.00 96.94 89 ILE A CA 1
ATOM 691 C C . ILE A 1 89 ? -6.233 -5.236 -0.821 1.00 96.94 89 ILE A C 1
ATOM 693 O O . ILE A 1 89 ? -7.030 -4.727 -0.025 1.00 96.94 89 ILE A O 1
ATOM 697 N N . PRO A 1 90 ? -6.321 -6.545 -1.143 1.00 97.62 90 PRO A N 1
ATOM 698 C CA . PRO A 1 90 ? -7.387 -7.387 -0.603 1.00 97.62 90 PRO A CA 1
ATOM 699 C C . PRO A 1 90 ? -7.298 -7.552 0.919 1.00 97.62 90 PRO A C 1
ATOM 701 O O . PRO A 1 90 ? -8.333 -7.617 1.576 1.00 97.62 90 PRO A O 1
ATOM 704 N N . LYS A 1 91 ? -6.090 -7.564 1.501 1.00 98.00 91 LYS A N 1
ATOM 705 C CA . LYS A 1 91 ? -5.887 -7.696 2.955 1.00 98.00 91 LYS A CA 1
ATOM 706 C C . LYS A 1 91 ? -6.403 -6.469 3.703 1.00 98.00 91 LYS A C 1
ATOM 708 O O . LYS A 1 91 ? -7.119 -6.602 4.691 1.00 98.00 91 LYS A O 1
ATOM 713 N N . LEU A 1 92 ? -6.086 -5.277 3.196 1.00 97.56 92 LEU A N 1
ATOM 714 C CA . LEU A 1 92 ? -6.562 -4.014 3.762 1.00 97.56 92 LEU A CA 1
ATOM 715 C C . LEU A 1 92 ? -8.088 -3.912 3.659 1.00 97.56 92 LEU A C 1
ATOM 717 O O . LEU A 1 92 ? -8.756 -3.673 4.665 1.00 97.56 92 LEU A O 1
ATOM 721 N N . ARG A 1 93 ? -8.657 -4.201 2.483 1.00 96.25 93 ARG A N 1
ATOM 722 C CA . ARG A 1 93 ? -10.114 -4.168 2.280 1.00 96.25 93 ARG A CA 1
ATOM 723 C C . ARG A 1 93 ? -10.852 -5.180 3.156 1.00 96.25 93 ARG A C 1
ATOM 725 O O . ARG A 1 93 ? -11.861 -4.831 3.758 1.00 96.25 93 ARG A O 1
ATOM 732 N N . ALA A 1 94 ? -10.329 -6.400 3.293 1.00 96.88 94 ALA A N 1
ATOM 733 C CA . ALA A 1 94 ? -10.901 -7.418 4.178 1.00 96.88 94 ALA A CA 1
ATOM 734 C C . ALA A 1 94 ? -10.889 -6.998 5.658 1.00 96.88 94 ALA A C 1
ATOM 736 O O . ALA A 1 94 ? -11.745 -7.430 6.424 1.00 96.88 94 ALA A O 1
ATOM 737 N N . SER A 1 95 ? -9.952 -6.131 6.057 1.00 96.06 95 SER A N 1
ATOM 738 C CA . SER A 1 95 ? -9.900 -5.566 7.410 1.00 96.06 95 SER A CA 1
ATOM 739 C C . SER A 1 95 ? -10.870 -4.400 7.640 1.00 96.06 95 SER A C 1
ATOM 741 O O . SER A 1 95 ? -10.977 -3.917 8.763 1.00 96.06 95 SER A O 1
ATOM 743 N N . GLY A 1 96 ? -11.580 -3.952 6.599 1.00 94.62 96 GLY A N 1
ATOM 744 C CA . GLY A 1 96 ? -12.509 -2.821 6.648 1.00 94.62 96 GLY A CA 1
ATOM 745 C C . GLY A 1 96 ? -11.885 -1.468 6.298 1.00 94.62 96 GLY A C 1
ATOM 746 O O . GLY A 1 96 ? -12.586 -0.467 6.356 1.00 94.62 96 GLY A O 1
ATOM 747 N N . ILE A 1 97 ? -10.605 -1.430 5.916 1.00 96.19 97 ILE A N 1
ATOM 748 C CA . ILE A 1 97 ? -9.911 -0.208 5.487 1.00 96.19 97 ILE A CA 1
ATOM 749 C C . ILE A 1 97 ? -10.284 0.111 4.033 1.00 96.19 97 ILE A C 1
ATOM 751 O O . ILE A 1 97 ? -10.192 -0.754 3.154 1.00 96.19 97 ILE A O 1
ATOM 755 N N . SER A 1 98 ? -10.658 1.363 3.761 1.00 94.94 98 SER A N 1
ATOM 756 C CA . SER A 1 98 ? -10.858 1.848 2.390 1.00 94.94 98 SER A CA 1
ATOM 757 C C . SER A 1 98 ? -9.510 2.007 1.685 1.00 94.94 98 SER A C 1
ATOM 759 O O . SER A 1 98 ? -8.566 2.528 2.273 1.00 94.94 98 SER A O 1
ATOM 761 N N . VAL A 1 99 ? -9.393 1.569 0.428 1.00 96.00 99 VAL A N 1
ATOM 762 C CA . VAL A 1 99 ? -8.131 1.648 -0.328 1.00 96.00 99 VAL A CA 1
ATOM 763 C C . VAL A 1 99 ? -8.350 2.305 -1.680 1.00 96.00 99 VAL A C 1
ATOM 765 O O . VAL A 1 99 ? -9.119 1.789 -2.498 1.00 96.00 99 VAL A O 1
ATOM 768 N N . VAL A 1 100 ? -7.605 3.383 -1.918 1.00 94.81 100 VAL A N 1
ATOM 769 C CA . VAL A 1 100 ? -7.515 4.108 -3.188 1.00 94.81 100 VAL A CA 1
ATOM 770 C C . VAL A 1 100 ? -6.130 3.869 -3.781 1.00 94.81 100 VAL A C 1
ATOM 772 O O . VAL A 1 100 ? -5.122 3.956 -3.082 1.00 94.81 100 VAL A O 1
ATOM 775 N N . THR A 1 101 ? -6.061 3.571 -5.074 1.00 92.50 101 THR A N 1
ATOM 776 C CA . THR A 1 101 ? -4.791 3.463 -5.803 1.00 92.50 101 THR A CA 1
ATOM 777 C C . THR A 1 101 ? -4.841 4.269 -7.090 1.00 92.50 101 THR A C 1
ATOM 779 O O . THR A 1 101 ? -5.930 4.585 -7.580 1.00 92.50 101 THR A O 1
ATOM 782 N N . SER A 1 102 ? -3.679 4.564 -7.680 1.00 73.81 102 SER A N 1
ATOM 783 C CA . SER A 1 102 ? -3.616 5.087 -9.049 1.00 73.81 102 SER A CA 1
ATOM 784 C C . SER A 1 102 ? -4.451 4.200 -9.989 1.00 73.81 102 SER A C 1
ATOM 786 O O . SER A 1 102 ? -4.265 2.985 -10.042 1.00 73.81 102 SER A O 1
ATOM 788 N N . GLY A 1 103 ? -5.431 4.805 -10.672 1.00 64.62 103 GLY A N 1
ATOM 789 C CA . GLY A 1 103 ? -6.356 4.119 -11.587 1.00 64.62 103 GLY A CA 1
ATOM 790 C C . GLY A 1 103 ? -7.694 3.646 -10.995 1.00 64.62 103 GLY A C 1
ATOM 791 O O . GLY A 1 103 ? -8.505 3.116 -11.746 1.00 64.62 103 GLY A O 1
ATOM 792 N N . SER A 1 104 ? -7.962 3.838 -9.697 1.00 54.94 104 SER A N 1
ATOM 793 C CA . SER A 1 104 ? -9.281 3.536 -9.111 1.00 54.94 104 SER A CA 1
ATOM 794 C C . SER A 1 104 ? -10.232 4.737 -9.234 1.00 54.94 104 SER A C 1
ATOM 796 O O . SER A 1 104 ? -9.938 5.796 -8.677 1.00 54.94 104 SER A O 1
ATOM 798 N N . SER A 1 105 ? -11.376 4.592 -9.916 1.00 47.59 105 SER A N 1
ATOM 799 C CA . SER A 1 105 ? -12.498 5.538 -9.804 1.00 47.59 105 SER A CA 1
ATOM 800 C C . SER A 1 105 ? -13.239 5.307 -8.480 1.00 47.59 105 SER A C 1
ATOM 802 O O . SER A 1 105 ? -13.451 4.167 -8.065 1.00 47.59 105 SER A O 1
ATOM 804 N N . LYS A 1 106 ? -13.602 6.392 -7.781 1.00 48.72 106 LYS A N 1
ATOM 805 C CA . LYS A 1 106 ? -14.588 6.344 -6.689 1.00 48.72 106 LYS A CA 1
ATOM 806 C C . LYS A 1 106 ? -15.974 6.365 -7.340 1.00 48.72 106 LYS A C 1
ATOM 808 O O . LYS A 1 106 ? -16.569 7.435 -7.431 1.00 48.72 106 LYS A O 1
ATOM 813 N N . ASP A 1 107 ? -16.415 5.221 -7.855 1.00 43.81 107 ASP A N 1
ATOM 814 C CA . ASP A 1 107 ? -17.792 5.032 -8.334 1.00 43.81 107 ASP A CA 1
ATOM 815 C C . ASP A 1 107 ? -18.704 4.551 -7.196 1.00 43.81 107 ASP A C 1
ATOM 817 O O . ASP A 1 107 ? -18.262 3.675 -6.411 1.00 43.81 107 ASP A O 1
#